Protein AF-A0A1H3JXQ3-F1 (afdb_monomer)

Structure (mmCIF, N/CA/C/O backbone):
data_AF-A0A1H3JXQ3-F1
#
_entry.id   AF-A0A1H3JXQ3-F1
#
loop_
_atom_site.group_PDB
_atom_site.id
_atom_site.type_symbol
_atom_site.label_atom_id
_atom_site.label_alt_id
_atom_site.label_comp_id
_atom_site.label_asym_id
_atom_site.label_entity_id
_atom_site.label_seq_id
_atom_site.pdbx_PDB_ins_code
_atom_site.Cartn_x
_atom_site.Cartn_y
_atom_site.Cartn_z
_atom_site.occupancy
_atom_site.B_iso_or_equiv
_atom_site.auth_seq_id
_atom_site.auth_comp_id
_atom_site.auth_asym_id
_atom_site.auth_atom_id
_atom_site.pdbx_PDB_model_num
ATOM 1 N N . MET A 1 1 ? 1.679 22.283 -20.770 1.00 41.34 1 MET A N 1
ATOM 2 C CA . MET A 1 1 ? 1.667 21.785 -19.380 1.00 41.34 1 MET A CA 1
ATOM 3 C C . MET A 1 1 ? 1.276 22.957 -18.492 1.00 41.34 1 MET A C 1
ATOM 5 O O . MET A 1 1 ? 2.094 23.840 -18.287 1.00 41.34 1 MET A O 1
ATOM 9 N N . GLY A 1 2 ? -0.009 23.072 -18.142 1.00 40.12 2 GLY A N 1
ATOM 10 C CA . GLY A 1 2 ? -0.504 24.192 -17.331 1.00 40.12 2 GLY A CA 1
ATOM 11 C C . GLY A 1 2 ? -0.027 24.085 -15.877 1.00 40.12 2 GLY A C 1
ATOM 12 O O . GLY A 1 2 ? 0.289 22.976 -15.438 1.00 40.12 2 GLY A O 1
ATOM 13 N N . PRO A 1 3 ? 0.053 25.200 -15.133 1.00 48.97 3 PRO A N 1
ATOM 14 C CA . PRO A 1 3 ? 0.462 25.175 -13.735 1.00 48.97 3 PRO A CA 1
ATOM 15 C C . PRO A 1 3 ? -0.529 24.330 -12.924 1.00 48.97 3 PRO A C 1
ATOM 17 O O . PRO A 1 3 ? -1.730 24.596 -12.910 1.00 48.97 3 PRO A O 1
ATOM 20 N N . ARG A 1 4 ? -0.023 23.275 -12.277 1.00 54.94 4 ARG A N 1
ATOM 21 C CA . ARG A 1 4 ? -0.802 22.419 -11.377 1.00 54.94 4 ARG A CA 1
ATOM 22 C C . ARG A 1 4 ? -1.120 23.256 -10.135 1.00 54.94 4 ARG A C 1
ATOM 24 O O . ARG A 1 4 ? -0.195 23.755 -9.498 1.00 54.94 4 ARG A O 1
ATOM 31 N N . ALA A 1 5 ? -2.404 23.461 -9.840 1.00 54.72 5 ALA A N 1
ATOM 32 C CA . ALA A 1 5 ? -2.836 24.205 -8.661 1.00 54.72 5 ALA A CA 1
ATOM 33 C C . ALA A 1 5 ? -2.149 23.635 -7.410 1.00 54.72 5 ALA A C 1
ATOM 35 O O . ALA A 1 5 ? -2.130 22.419 -7.211 1.00 54.72 5 ALA A O 1
ATOM 36 N N . THR A 1 6 ? -1.558 24.504 -6.592 1.00 50.34 6 THR A N 1
ATOM 37 C CA . THR A 1 6 ? -0.987 24.134 -5.298 1.00 50.34 6 THR A CA 1
ATOM 38 C C . THR A 1 6 ? -2.126 23.713 -4.376 1.00 50.34 6 THR A C 1
ATOM 40 O O . THR A 1 6 ? -2.782 24.542 -3.749 1.00 50.34 6 THR A O 1
ATOM 43 N N . ALA A 1 7 ? -2.403 22.410 -4.333 1.00 65.38 7 ALA A N 1
ATOM 44 C CA . ALA A 1 7 ? -3.331 21.847 -3.367 1.00 65.38 7 ALA A CA 1
ATOM 45 C C . ALA A 1 7 ? -2.789 22.137 -1.962 1.00 65.38 7 ALA A C 1
ATOM 47 O O . ALA A 1 7 ? -1.643 21.806 -1.649 1.00 65.38 7 ALA A O 1
ATOM 48 N N . ARG A 1 8 ? -3.594 22.802 -1.130 1.00 71.06 8 ARG A N 1
ATOM 49 C CA . ARG A 1 8 ? -3.290 22.934 0.295 1.00 71.06 8 ARG A CA 1
ATOM 50 C C . ARG A 1 8 ? -3.431 21.554 0.924 1.00 71.06 8 ARG A C 1
ATOM 52 O O . ARG A 1 8 ? -4.453 20.903 0.734 1.00 71.06 8 ARG A O 1
ATOM 59 N N . VAL A 1 9 ? -2.405 21.120 1.646 1.00 80.06 9 VAL A N 1
ATOM 60 C CA . VAL A 1 9 ? -2.492 19.928 2.490 1.00 80.06 9 VAL A CA 1
ATOM 61 C C . VAL A 1 9 ? -3.370 20.285 3.687 1.00 80.06 9 VAL A C 1
ATOM 63 O O . VAL A 1 9 ? -3.135 21.307 4.331 1.00 80.06 9 VAL A O 1
ATOM 66 N N . GLN A 1 10 ? -4.401 19.483 3.934 1.00 84.38 10 GLN A N 1
ATOM 67 C CA . GLN A 1 10 ? -5.268 19.580 5.103 1.00 84.38 10 GLN A CA 1
ATOM 68 C C . GLN A 1 10 ? -5.088 18.310 5.933 1.00 84.38 10 GLN A C 1
ATOM 70 O O . GLN A 1 10 ? -5.115 17.211 5.377 1.00 84.38 10 GLN A O 1
ATOM 75 N N . ASP A 1 11 ? -4.922 18.470 7.244 1.00 90.50 11 ASP A N 1
ATOM 76 C CA . ASP A 1 11 ? -4.849 17.346 8.175 1.00 90.50 11 ASP A CA 1
ATOM 77 C C . ASP A 1 11 ? -6.258 16.803 8.457 1.00 90.50 11 ASP A C 1
ATOM 79 O O . ASP A 1 11 ? -7.185 17.566 8.729 1.00 90.50 11 ASP A O 1
ATOM 83 N N . ILE A 1 12 ? -6.404 15.479 8.394 1.00 92.12 12 ILE A N 1
ATOM 84 C CA . ILE A 1 12 ? -7.605 14.736 8.796 1.00 92.12 12 ILE A CA 1
ATOM 85 C C . ILE A 1 12 ? -7.262 14.068 10.124 1.00 92.12 12 ILE A C 1
ATOM 87 O O . ILE A 1 12 ? -6.302 13.298 10.187 1.00 92.12 12 ILE A O 1
ATOM 91 N N . THR A 1 13 ? -8.000 14.379 11.189 1.00 94.56 13 THR A N 1
ATOM 92 C CA . THR A 1 13 ? -7.651 13.922 12.552 1.00 94.56 13 THR A CA 1
ATOM 93 C C . THR A 1 13 ? -8.689 12.990 13.156 1.00 94.56 13 THR A C 1
ATOM 95 O O . THR A 1 13 ? -8.441 12.382 14.198 1.00 94.56 13 THR A O 1
ATOM 98 N N . THR A 1 14 ? -9.834 12.844 12.494 1.00 94.38 14 THR A N 1
ATOM 99 C CA . THR A 1 14 ? -10.923 11.981 12.937 1.00 94.38 14 THR A CA 1
ATOM 100 C C . THR A 1 14 ? -11.387 11.047 11.825 1.00 94.38 14 THR A C 1
ATOM 102 O O . THR A 1 14 ? -11.256 11.333 10.636 1.00 94.38 14 THR A O 1
ATOM 105 N N . GLU A 1 15 ? -11.966 9.916 12.223 1.00 91.94 15 GLU A N 1
ATOM 106 C CA . GLU A 1 15 ? -12.589 8.965 11.300 1.00 91.94 15 GLU A CA 1
ATOM 107 C C . GLU A 1 15 ? -13.785 9.588 10.567 1.00 91.94 15 GLU A C 1
ATOM 109 O O . GLU A 1 15 ? -13.926 9.405 9.365 1.00 91.94 15 GLU A O 1
ATOM 114 N N . ALA A 1 16 ? -14.604 10.386 11.261 1.00 94.31 16 ALA A N 1
ATOM 115 C CA . ALA A 1 16 ? -15.782 11.021 10.671 1.00 94.31 16 ALA A CA 1
ATOM 116 C C . ALA A 1 16 ? -15.425 11.963 9.506 1.00 94.31 16 ALA A C 1
ATOM 118 O O . ALA A 1 16 ? -16.071 11.907 8.463 1.00 94.31 16 ALA A O 1
ATOM 119 N N . GLU A 1 17 ? -14.371 12.775 9.654 1.00 94.25 17 GLU A N 1
ATOM 120 C CA . GLU A 1 17 ? -13.850 13.628 8.573 1.00 94.25 17 GLU A CA 1
ATOM 121 C C . GLU A 1 17 ? -13.376 12.794 7.371 1.00 94.25 17 GLU A C 1
ATOM 123 O O . GLU A 1 17 ? -13.581 13.176 6.218 1.00 94.25 17 GLU A O 1
ATOM 128 N N . LEU A 1 18 ? -12.751 11.640 7.631 1.00 90.69 18 LEU A N 1
ATOM 129 C CA . LEU A 1 18 ? -12.281 10.739 6.582 1.00 90.69 18 LEU A CA 1
ATOM 130 C C . LEU A 1 18 ? -13.448 10.088 5.829 1.00 90.69 18 LEU A C 1
ATOM 132 O O . LEU A 1 18 ? -13.408 10.014 4.601 1.00 90.69 18 LEU A O 1
ATOM 136 N N . THR A 1 19 ? -14.485 9.654 6.547 1.00 92.56 19 THR A N 1
ATOM 137 C CA . THR A 1 19 ? -15.699 9.064 5.967 1.00 92.56 19 THR A CA 1
ATOM 138 C C . THR A 1 19 ? -16.498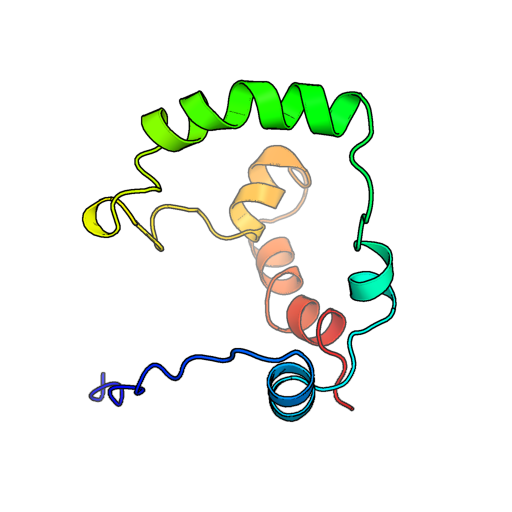 10.091 5.169 1.00 92.56 19 THR A C 1
ATOM 140 O O . THR A 1 19 ? -16.997 9.765 4.097 1.00 92.56 19 THR A O 1
ATOM 143 N N . GLU A 1 20 ? -16.583 11.347 5.618 1.00 93.31 20 GLU A N 1
ATOM 144 C CA . GLU A 1 20 ? -17.202 12.423 4.829 1.00 93.31 20 GLU A CA 1
ATOM 145 C C . GLU A 1 20 ? -16.454 12.653 3.505 1.00 93.31 20 GLU A C 1
ATOM 147 O O . GLU A 1 20 ? -17.077 12.846 2.461 1.00 93.31 20 GLU A O 1
ATOM 152 N N . LEU A 1 21 ? -15.118 12.587 3.532 1.00 91.19 21 LEU A N 1
ATOM 153 C CA . LEU A 1 21 ? -14.282 12.818 2.356 1.00 91.19 21 LEU A CA 1
ATOM 154 C C . LEU A 1 21 ? -14.275 11.641 1.366 1.00 91.19 21 LEU A C 1
ATOM 156 O O . LEU A 1 21 ? -14.290 11.860 0.154 1.00 91.19 21 LEU A O 1
ATOM 160 N N . LEU A 1 22 ? -14.171 10.407 1.865 1.00 86.94 22 LEU A N 1
ATOM 161 C CA . LEU A 1 22 ? -13.926 9.208 1.051 1.00 86.94 22 LEU A CA 1
ATOM 162 C C . LEU A 1 22 ? -15.143 8.281 0.922 1.00 86.94 22 LEU A C 1
ATOM 164 O O . LEU A 1 22 ? -15.132 7.394 0.067 1.00 86.94 22 LEU A O 1
ATOM 168 N N . GLY A 1 23 ? -16.180 8.485 1.734 1.00 90.69 23 GLY A N 1
ATOM 169 C CA 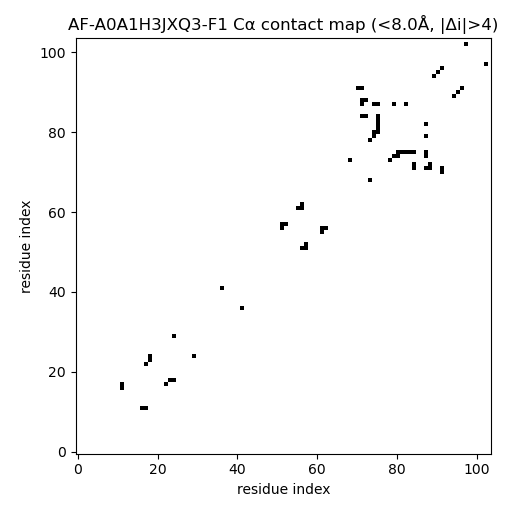. GLY A 1 23 ? -17.335 7.600 1.856 1.00 90.69 23 GLY A CA 1
ATOM 170 C C . GLY A 1 23 ? -17.105 6.415 2.797 1.00 90.69 23 GLY A C 1
ATOM 171 O O . GLY A 1 23 ? -16.045 6.254 3.402 1.00 90.69 23 GLY A O 1
ATOM 172 N N . GLU A 1 24 ? -18.128 5.564 2.906 1.00 91.88 24 GLU A N 1
ATOM 173 C CA . GLU A 1 24 ? -18.074 4.351 3.725 1.00 91.88 24 GLU A CA 1
ATOM 174 C C . GLU A 1 24 ? -17.055 3.341 3.168 1.00 91.88 24 GLU A C 1
ATOM 176 O O . GLU A 1 24 ? -17.051 3.059 1.960 1.00 91.88 24 GLU A O 1
ATOM 181 N N . PRO A 1 25 ? -16.201 2.743 4.019 1.00 88.00 25 PRO A N 1
ATOM 182 C CA . PRO A 1 25 ? -15.215 1.781 3.566 1.00 88.00 25 PRO A CA 1
ATOM 183 C C . PRO A 1 25 ? -15.893 0.534 2.995 1.00 88.00 25 PRO A C 1
ATOM 185 O O . PRO A 1 25 ? -16.750 -0.103 3.610 1.00 88.00 25 PRO A O 1
ATOM 188 N N . ILE A 1 26 ? -15.448 0.119 1.808 1.00 85.94 26 ILE A N 1
ATOM 189 C CA . ILE A 1 26 ? -15.925 -1.120 1.194 1.00 85.94 26 ILE A CA 1
ATOM 190 C C . ILE A 1 26 ? -15.571 -2.329 2.071 1.00 85.94 26 ILE A C 1
ATOM 192 O O . ILE A 1 26 ? -14.523 -2.369 2.718 1.00 85.94 26 ILE A O 1
ATOM 196 N N . ARG A 1 27 ? -16.390 -3.386 2.015 1.00 83.62 27 ARG A N 1
ATOM 197 C CA . ARG A 1 27 ? -16.193 -4.618 2.807 1.00 83.62 27 ARG A CA 1
ATOM 198 C C . ARG A 1 27 ? -14.769 -5.177 2.727 1.00 83.62 27 ARG A C 1
ATOM 200 O O . ARG A 1 27 ? -14.240 -5.664 3.719 1.00 83.62 27 ARG A O 1
ATOM 207 N N . GLY A 1 28 ? -14.150 -5.125 1.547 1.00 84.19 28 GLY A N 1
ATOM 208 C CA . GLY A 1 28 ? -12.784 -5.613 1.346 1.00 84.19 28 GLY A CA 1
ATOM 209 C C . GLY A 1 28 ? -11.709 -4.771 2.040 1.00 84.19 28 GLY A C 1
ATOM 210 O O . GLY A 1 28 ? -10.637 -5.297 2.320 1.00 84.19 28 GLY A O 1
ATOM 211 N N . ALA A 1 29 ? -11.974 -3.491 2.310 1.00 83.75 29 ALA A N 1
ATOM 212 C CA . ALA A 1 29 ? -11.102 -2.635 3.108 1.00 83.75 29 ALA A CA 1
ATOM 213 C C . ALA A 1 29 ? -11.261 -2.960 4.598 1.00 83.75 29 ALA A C 1
ATOM 215 O O . ALA A 1 29 ? -10.267 -3.255 5.251 1.00 83.75 29 ALA A O 1
ATOM 216 N N . VAL A 1 30 ? -12.505 -3.040 5.085 1.00 87.38 30 VAL A N 1
ATOM 217 C CA . VAL A 1 30 ? -12.812 -3.423 6.477 1.00 87.38 30 VAL A CA 1
ATOM 218 C C . VAL A 1 30 ? -12.230 -4.798 6.816 1.00 87.38 30 VAL A C 1
ATOM 220 O O . VAL A 1 30 ? -11.612 -4.988 7.853 1.00 87.38 30 VAL A O 1
ATOM 223 N N . ALA A 1 31 ? -12.328 -5.764 5.901 1.00 86.38 31 ALA A N 1
ATOM 224 C CA . ALA A 1 31 ? -11.792 -7.110 6.111 1.00 86.38 31 ALA A CA 1
ATOM 225 C C . ALA A 1 31 ? -10.253 -7.181 6.202 1.00 86.38 31 ALA A C 1
ATOM 227 O O . ALA A 1 31 ? -9.720 -8.232 6.558 1.00 86.38 31 ALA A O 1
ATOM 228 N N . LYS A 1 32 ? -9.532 -6.108 5.847 1.00 84.25 32 LYS A N 1
ATOM 229 C CA . LYS A 1 32 ? -8.071 -6.014 6.008 1.00 84.25 32 LYS A CA 1
ATOM 230 C C . LYS A 1 32 ? -7.670 -5.418 7.356 1.00 84.25 32 LYS A C 1
ATOM 232 O O . LYS A 1 32 ? -6.485 -5.450 7.680 1.00 84.25 32 LYS A O 1
ATOM 237 N N . GLU A 1 33 ? -8.617 -4.876 8.117 1.00 86.25 33 GLU A N 1
ATOM 238 C CA . GLU A 1 33 ? -8.353 -4.360 9.451 1.00 86.25 33 GLU A CA 1
ATOM 239 C C . GLU A 1 33 ? -7.931 -5.503 10.381 1.00 86.25 33 GLU A C 1
ATOM 241 O O . GLU A 1 33 ? -8.580 -6.549 10.465 1.00 86.25 33 GLU A O 1
ATOM 246 N N . ARG A 1 34 ? -6.807 -5.309 11.073 1.00 82.81 34 ARG A N 1
ATOM 247 C CA . ARG A 1 34 ? -6.286 -6.240 12.073 1.00 82.81 34 ARG A CA 1
ATOM 248 C C . ARG A 1 34 ? -6.054 -5.475 13.366 1.00 82.81 34 ARG A C 1
ATOM 250 O O . ARG A 1 34 ? -5.159 -4.642 13.443 1.00 82.81 34 ARG A O 1
ATOM 257 N N . THR A 1 35 ? -6.837 -5.789 14.392 1.00 88.00 35 THR A N 1
ATOM 258 C CA . THR A 1 35 ? -6.703 -5.190 15.732 1.00 88.00 35 THR A CA 1
ATOM 259 C C . THR A 1 35 ? -5.656 -5.898 16.598 1.00 88.00 35 THR A C 1
ATOM 261 O O . THR A 1 35 ? -5.305 -5.421 17.675 1.00 88.00 35 THR A O 1
ATOM 264 N N . THR A 1 36 ? -5.121 -7.028 16.125 1.00 88.75 36 THR A N 1
ATOM 265 C CA . THR A 1 36 ? -4.061 -7.802 16.782 1.00 88.75 36 THR A CA 1
ATOM 266 C C . THR A 1 36 ? -3.054 -8.307 15.755 1.00 88.75 36 THR A C 1
ATOM 268 O O . THR A 1 36 ? -3.455 -8.746 14.679 1.00 88.75 36 THR A O 1
ATOM 271 N N . LEU A 1 37 ? -1.767 -8.308 16.113 1.00 84.94 37 LEU A N 1
ATOM 272 C CA . LEU A 1 37 ? -0.694 -8.873 15.290 1.00 84.94 37 LEU A CA 1
ATOM 273 C C . LEU A 1 37 ? -0.495 -10.356 15.609 1.00 84.94 37 LEU A C 1
ATOM 275 O O . LEU A 1 37 ? -0.233 -10.703 16.772 1.00 84.94 37 LEU A O 1
ATOM 279 N N . ASP A 1 38 ? -0.586 -11.197 14.579 1.00 88.44 38 ASP A N 1
ATOM 280 C CA . ASP A 1 38 ? -0.228 -12.609 14.672 1.00 88.44 38 ASP A CA 1
ATOM 281 C C . ASP A 1 38 ? 1.303 -12.804 14.738 1.00 88.44 38 ASP A C 1
ATOM 283 O O . ASP A 1 38 ? 2.085 -11.851 14.732 1.00 88.44 38 ASP A O 1
ATOM 287 N N . GLU A 1 39 ? 1.750 -14.047 14.895 1.00 87.25 39 GLU A N 1
ATOM 288 C CA . G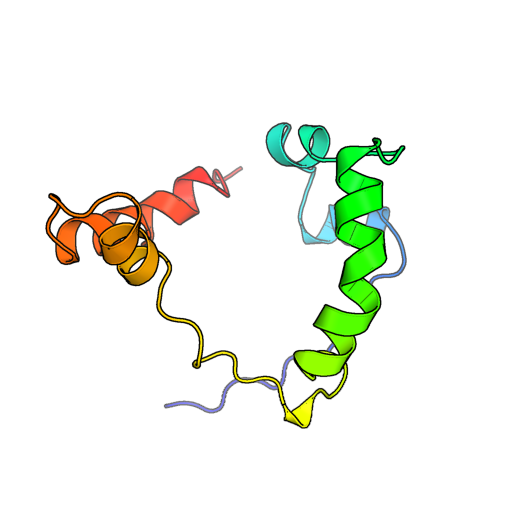LU A 1 39 ? 3.177 -14.354 15.034 1.00 87.25 39 GLU A CA 1
ATOM 289 C C . GLU A 1 39 ? 3.987 -14.011 13.768 1.00 87.25 39 GLU A C 1
ATOM 291 O O . GLU A 1 39 ? 5.110 -13.516 13.870 1.00 87.25 39 GLU A O 1
ATOM 296 N N . LEU A 1 40 ? 3.414 -14.199 12.574 1.00 81.50 40 LEU A N 1
ATOM 297 C CA . LEU A 1 40 ? 4.073 -13.848 11.316 1.00 81.50 40 LEU A CA 1
ATOM 298 C C . LEU A 1 40 ? 4.161 -12.325 11.158 1.00 81.50 40 LEU A C 1
ATOM 300 O O . LEU A 1 40 ? 5.221 -11.814 10.795 1.00 81.50 40 LEU A O 1
ATOM 304 N N . ASP A 1 41 ? 3.092 -11.600 11.495 1.00 80.94 41 ASP A N 1
ATOM 305 C CA . ASP A 1 41 ? 3.069 -10.136 11.511 1.00 80.94 41 ASP A CA 1
ATOM 306 C C . ASP A 1 41 ? 4.185 -9.585 12.412 1.00 80.94 41 ASP A C 1
ATOM 308 O O . ASP A 1 41 ? 4.905 -8.660 12.033 1.00 80.94 41 ASP A O 1
ATOM 312 N N . ARG A 1 42 ? 4.381 -10.180 13.595 1.00 80.44 42 ARG A N 1
ATOM 313 C CA . ARG A 1 42 ? 5.436 -9.779 14.540 1.00 80.44 42 ARG A CA 1
ATOM 314 C C . ARG A 1 42 ? 6.834 -10.047 14.003 1.00 80.44 42 ARG A C 1
ATOM 316 O O . ARG A 1 42 ? 7.674 -9.161 14.109 1.00 80.44 42 ARG A O 1
ATOM 323 N N . GLN A 1 43 ? 7.082 -11.216 13.413 1.00 76.00 43 GLN A N 1
ATOM 324 C CA . GLN A 1 43 ? 8.376 -11.541 12.797 1.00 76.00 43 GLN A CA 1
ATOM 325 C C . GLN A 1 43 ? 8.698 -10.618 11.619 1.00 76.00 43 GLN A C 1
ATOM 327 O O . GLN A 1 43 ? 9.855 -10.230 11.411 1.00 76.00 43 GLN A O 1
ATOM 332 N N . VAL A 1 44 ? 7.673 -10.232 10.853 1.00 69.25 44 VAL A N 1
ATOM 333 C CA . VAL A 1 44 ? 7.833 -9.265 9.773 1.00 69.25 44 VAL A CA 1
ATOM 334 C C . VAL A 1 44 ? 8.151 -7.880 10.341 1.00 69.25 44 VAL A C 1
ATOM 336 O O . VAL A 1 44 ? 9.176 -7.286 10.024 1.00 69.25 44 VAL A O 1
ATOM 339 N N . LEU A 1 45 ? 7.342 -7.384 11.272 1.00 67.50 45 LEU A N 1
ATOM 340 C CA . LEU A 1 45 ? 7.525 -6.043 11.823 1.00 67.50 45 LEU A CA 1
ATOM 341 C C . LEU A 1 45 ? 8.786 -5.908 12.690 1.00 67.50 45 LEU A C 1
ATOM 343 O O . LEU A 1 45 ? 9.374 -4.827 12.734 1.00 67.50 45 LEU A O 1
ATOM 347 N N . SER A 1 46 ? 9.267 -6.988 13.315 1.00 66.75 46 SER A N 1
ATOM 348 C CA . SER A 1 46 ? 10.495 -6.964 14.119 1.00 66.75 46 SER A CA 1
ATOM 349 C C . SER A 1 46 ? 11.757 -6.708 13.294 1.00 66.75 46 SER A C 1
ATOM 351 O O . SER A 1 46 ? 12.724 -6.175 13.829 1.00 66.75 46 SER A O 1
ATOM 353 N N . HIS A 1 47 ? 11.760 -7.039 11.997 1.00 63.44 47 HIS A N 1
ATOM 354 C CA . HIS A 1 47 ? 12.878 -6.724 11.097 1.00 63.44 47 HIS A CA 1
ATOM 355 C C . HIS A 1 47 ? 12.655 -5.426 10.299 1.00 63.44 47 HIS A C 1
ATOM 357 O O . HIS A 1 47 ? 13.574 -4.918 9.650 1.00 63.44 47 HIS A O 1
ATOM 363 N N . CYS A 1 48 ? 11.441 -4.866 10.346 1.00 68.38 48 CYS A N 1
ATOM 364 C CA . CYS A 1 48 ? 11.070 -3.705 9.546 1.00 68.38 48 CYS A CA 1
ATOM 365 C C . CYS A 1 48 ? 11.706 -2.396 10.016 1.00 68.38 48 CYS A C 1
ATOM 367 O O . CYS A 1 48 ? 11.874 -1.515 9.183 1.00 68.38 48 CYS A O 1
ATOM 369 N N . ALA A 1 49 ? 12.103 -2.244 11.285 1.00 72.25 49 ALA A N 1
ATOM 370 C CA . ALA A 1 49 ? 12.770 -1.012 11.728 1.00 72.25 49 ALA A CA 1
ATOM 371 C C . ALA A 1 49 ? 14.102 -0.799 10.989 1.00 72.25 49 ALA A C 1
ATOM 373 O O . ALA A 1 49 ? 14.406 0.301 10.532 1.00 72.25 49 ALA A O 1
ATOM 374 N N . GLU A 1 50 ? 14.866 -1.874 10.793 1.00 69.06 50 GLU A N 1
ATOM 375 C CA . GLU A 1 50 ? 16.127 -1.812 10.062 1.00 69.06 50 GLU A CA 1
ATOM 376 C C . GLU A 1 50 ? 15.903 -1.672 8.551 1.00 69.06 50 GLU A C 1
ATOM 378 O O . GLU A 1 50 ? 16.590 -0.885 7.902 1.00 69.06 50 GLU A O 1
ATOM 383 N N . ALA A 1 51 ? 14.909 -2.364 7.985 1.00 73.75 51 ALA A N 1
ATOM 384 C CA . ALA A 1 51 ? 14.531 -2.184 6.583 1.00 73.75 51 ALA A CA 1
ATOM 385 C C . ALA A 1 51 ? 14.043 -0.752 6.295 1.00 73.75 51 ALA A C 1
ATOM 387 O O . ALA A 1 51 ? 14.424 -0.177 5.280 1.00 73.75 51 ALA A O 1
ATOM 388 N N . PHE A 1 52 ? 13.270 -0.151 7.203 1.00 75.56 52 PHE A N 1
ATOM 389 C CA . PHE A 1 52 ? 12.788 1.226 7.104 1.00 75.56 52 PHE A CA 1
ATOM 390 C C . PHE A 1 52 ? 13.953 2.220 7.104 1.00 75.56 52 PHE A C 1
ATOM 392 O O . PHE A 1 52 ? 14.033 3.066 6.213 1.00 75.56 52 PHE A O 1
ATOM 399 N N . LEU A 1 53 ? 14.914 2.053 8.021 1.00 80.38 53 LEU A N 1
ATOM 400 C CA . LEU A 1 53 ? 16.127 2.873 8.057 1.00 80.38 53 LEU A CA 1
ATOM 401 C C . LEU A 1 53 ? 17.002 2.684 6.805 1.00 80.38 53 LEU A C 1
ATOM 403 O O . LEU A 1 53 ? 17.419 3.675 6.215 1.00 80.38 53 LEU A O 1
ATOM 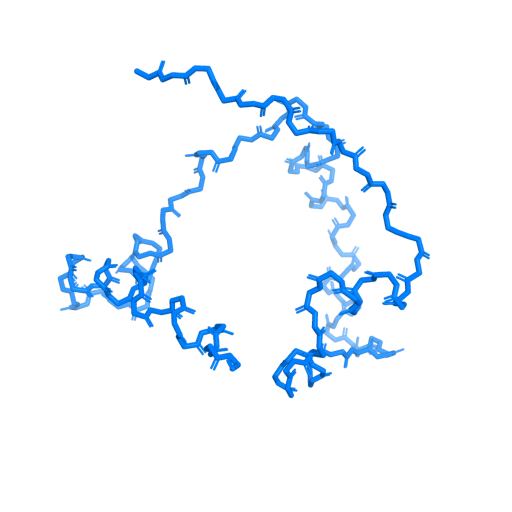407 N N . ARG A 1 54 ? 17.233 1.439 6.359 1.00 79.56 54 ARG A N 1
ATOM 408 C CA . ARG A 1 54 ? 18.040 1.115 5.161 1.00 79.56 54 ARG A CA 1
ATOM 409 C C . ARG A 1 54 ? 17.393 1.545 3.847 1.00 79.56 54 ARG A C 1
ATOM 411 O O . ARG A 1 54 ? 18.097 1.782 2.876 1.00 79.56 54 ARG A O 1
ATOM 418 N N . SER A 1 55 ? 16.066 1.594 3.804 1.00 78.31 55 SER A N 1
ATOM 419 C CA . SER A 1 55 ? 15.317 2.075 2.640 1.00 78.31 55 SER A CA 1
ATOM 420 C C . SER A 1 55 ? 15.296 3.597 2.525 1.00 78.31 55 SER A C 1
ATOM 422 O O . SER A 1 55 ? 14.769 4.106 1.543 1.00 78.31 55 SER A O 1
ATOM 424 N N . GLU A 1 56 ? 15.795 4.305 3.546 1.00 84.06 56 GLU A N 1
ATOM 425 C CA . GLU A 1 56 ? 15.763 5.767 3.655 1.00 84.06 56 GLU A CA 1
ATOM 426 C C . GLU A 1 56 ? 14.350 6.369 3.567 1.00 84.06 56 GLU A C 1
ATOM 428 O O . GLU A 1 56 ? 14.209 7.582 3.462 1.00 84.06 56 GLU A O 1
ATOM 433 N N . LEU A 1 57 ? 13.286 5.560 3.686 1.00 80.12 57 LEU A N 1
ATOM 434 C CA . LEU A 1 57 ? 11.889 6.006 3.571 1.00 80.12 57 LEU A CA 1
ATOM 435 C C . LEU A 1 57 ? 11.469 7.027 4.643 1.00 80.12 57 LEU A C 1
ATOM 437 O O . LEU A 1 57 ? 10.415 7.647 4.513 1.00 80.12 57 LEU A O 1
ATOM 441 N N . TRP A 1 58 ? 12.268 7.192 5.699 1.00 81.44 58 TRP A N 1
ATOM 442 C CA . TRP A 1 58 ? 12.092 8.225 6.720 1.00 81.44 58 TRP A CA 1
ATOM 443 C C . TRP A 1 58 ? 12.508 9.623 6.241 1.00 81.44 58 TRP A C 1
ATOM 445 O O . TRP A 1 58 ? 12.045 10.607 6.815 1.00 81.44 58 TRP A O 1
ATOM 455 N N . ASP A 1 59 ? 13.363 9.719 5.218 1.00 83.50 59 ASP A N 1
ATOM 456 C CA . ASP A 1 59 ? 13.809 10.976 4.625 1.00 83.50 59 ASP A CA 1
ATOM 457 C C . ASP A 1 59 ? 12.904 11.344 3.436 1.00 83.50 59 ASP A C 1
ATOM 459 O O . ASP A 1 59 ? 12.926 10.672 2.404 1.00 83.50 59 ASP A O 1
ATOM 463 N N . PRO A 1 60 ? 12.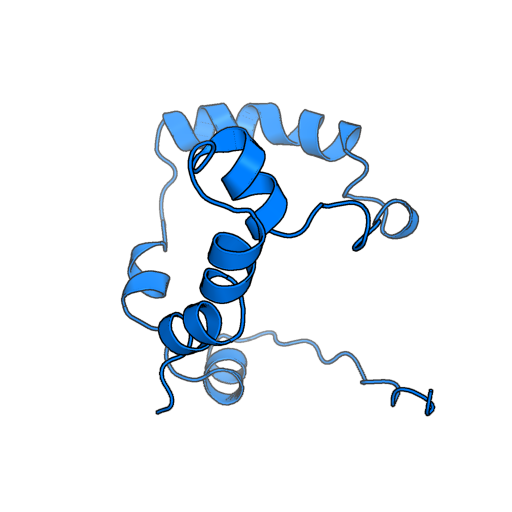116 12.430 3.512 1.00 82.25 60 PRO A N 1
ATOM 464 C CA . PRO A 1 60 ? 11.296 12.873 2.390 1.00 82.25 60 PRO A CA 1
ATOM 465 C C . PRO A 1 60 ? 12.096 13.157 1.110 1.00 82.25 60 PRO A C 1
ATOM 467 O O . PRO A 1 60 ? 11.531 13.043 0.020 1.00 82.25 60 PRO A O 1
ATOM 470 N N . ALA A 1 61 ? 13.381 13.521 1.219 1.00 86.75 61 ALA A N 1
ATOM 471 C CA . ALA A 1 61 ? 14.240 13.805 0.072 1.00 86.75 61 ALA A CA 1
ATOM 472 C C . ALA A 1 61 ? 14.656 12.539 -0.700 1.00 86.75 61 ALA A C 1
ATOM 474 O O . ALA A 1 61 ? 14.929 12.629 -1.897 1.00 86.75 61 ALA A O 1
ATOM 475 N N . SER A 1 62 ? 14.656 11.365 -0.057 1.00 83.56 62 SER A N 1
ATOM 476 C CA . SER A 1 62 ? 14.960 10.075 -0.699 1.00 83.56 62 SER A CA 1
ATOM 477 C C . SER A 1 62 ? 13.778 9.531 -1.520 1.00 83.56 62 SER A C 1
ATOM 479 O O . SER A 1 62 ? 13.926 8.606 -2.326 1.00 83.56 62 SER A O 1
ATOM 481 N N . ARG A 1 63 ? 12.576 10.100 -1.342 1.00 78.12 63 ARG A N 1
ATOM 482 C CA . ARG A 1 63 ? 11.352 9.612 -1.977 1.00 78.12 63 ARG A CA 1
ATOM 483 C C . ARG A 1 63 ? 11.407 9.836 -3.488 1.00 78.12 63 ARG A C 1
ATOM 485 O O . ARG A 1 63 ? 11.315 10.964 -3.962 1.00 78.12 63 ARG A O 1
ATOM 492 N N . ALA A 1 64 ? 11.451 8.741 -4.245 1.00 79.62 64 ALA A N 1
ATOM 493 C CA . ALA A 1 64 ? 11.409 8.741 -5.706 1.00 79.62 64 ALA A CA 1
ATOM 494 C C . ALA A 1 64 ? 10.117 8.066 -6.215 1.00 79.62 64 ALA A C 1
ATOM 496 O O . ALA A 1 64 ? 10.109 6.858 -6.460 1.00 79.62 64 ALA A O 1
ATOM 497 N N . PRO A 1 65 ? 9.005 8.814 -6.376 1.00 71.56 65 PRO A N 1
ATOM 498 C CA . PRO A 1 65 ? 7.714 8.248 -6.782 1.00 71.56 65 PRO A CA 1
ATOM 499 C C . PRO A 1 65 ? 7.774 7.519 -8.127 1.00 71.56 65 PRO A C 1
ATOM 501 O O . PRO A 1 65 ? 7.101 6.510 -8.312 1.00 71.56 65 PRO A O 1
ATOM 504 N N . ASP A 1 66 ? 8.628 8.001 -9.028 1.00 80.88 66 ASP A N 1
ATOM 505 C CA . ASP A 1 66 ? 8.771 7.470 -10.383 1.00 80.88 66 ASP A CA 1
ATOM 506 C C . ASP A 1 66 ? 9.801 6.326 -10.477 1.00 80.88 66 ASP A C 1
ATOM 508 O O . ASP A 1 66 ? 10.001 5.758 -11.549 1.00 80.88 66 ASP A O 1
ATOM 512 N N . ALA A 1 67 ? 10.466 5.964 -9.369 1.00 82.38 67 ALA A N 1
ATOM 513 C CA . ALA A 1 67 ? 11.448 4.875 -9.352 1.00 82.38 67 ALA A CA 1
ATOM 514 C C . ALA A 1 67 ? 10.800 3.482 -9.383 1.00 82.38 67 ALA A C 1
ATOM 516 O O . ALA A 1 67 ? 11.445 2.507 -9.775 1.00 82.38 67 ALA A O 1
ATOM 517 N N . VAL A 1 68 ? 9.534 3.370 -8.968 1.00 82.56 68 VAL A N 1
ATOM 518 C CA . VAL A 1 68 ? 8.811 2.096 -8.966 1.00 82.56 68 VAL A CA 1
ATOM 519 C C . VAL A 1 68 ? 8.170 1.879 -10.341 1.00 82.56 68 VAL A C 1
ATOM 521 O O . VAL A 1 68 ? 7.379 2.713 -10.781 1.00 82.56 68 VAL A O 1
ATOM 524 N N . PRO A 1 69 ? 8.458 0.760 -11.033 1.00 86.38 69 PRO A N 1
ATOM 525 C CA . PRO A 1 69 ? 7.795 0.444 -12.291 1.00 86.38 69 PRO A CA 1
ATOM 526 C C . PRO A 1 69 ? 6.278 0.330 -12.117 1.00 86.38 69 PRO A C 1
ATOM 528 O O . PRO A 1 69 ? 5.789 -0.085 -11.066 1.00 86.38 69 PRO A O 1
ATOM 531 N N . LEU A 1 70 ? 5.530 0.602 -13.187 1.00 88.31 70 LEU A N 1
ATOM 532 C CA . LEU A 1 70 ? 4.080 0.403 -13.202 1.00 88.31 70 LEU A CA 1
ATOM 533 C C . LEU A 1 70 ? 3.710 -1.019 -12.751 1.00 88.31 70 LEU A C 1
ATOM 535 O O . LEU A 1 70 ? 4.390 -1.993 -13.093 1.00 88.31 70 LEU A O 1
ATOM 539 N N . ARG A 1 71 ? 2.578 -1.160 -12.047 1.00 91.31 71 ARG A N 1
ATOM 540 C CA . ARG A 1 71 ? 2.074 -2.464 -11.573 1.00 91.31 71 ARG A CA 1
ATOM 541 C C . ARG A 1 71 ? 2.002 -3.506 -12.691 1.00 91.31 71 ARG A C 1
ATOM 543 O O . ARG A 1 71 ? 2.268 -4.680 -12.431 1.00 91.31 71 ARG A O 1
ATOM 550 N N . ALA A 1 72 ? 1.692 -3.078 -13.915 1.00 93.38 72 ALA A N 1
ATOM 551 C CA . ALA A 1 72 ? 1.668 -3.930 -15.098 1.00 93.38 72 ALA A CA 1
ATOM 552 C C . ALA A 1 72 ? 3.046 -4.514 -15.448 1.00 93.38 72 ALA A C 1
ATOM 554 O O . ALA A 1 72 ? 3.157 -5.714 -15.690 1.00 93.38 72 ALA A O 1
ATOM 555 N N . VAL A 1 73 ? 4.108 -3.706 -15.376 1.00 93.56 73 VAL A N 1
ATOM 556 C CA . VAL A 1 73 ? 5.495 -4.144 -15.607 1.00 93.56 73 VAL A CA 1
ATOM 557 C C . VAL A 1 73 ? 5.926 -5.156 -14.545 1.00 93.56 73 VAL A C 1
ATOM 559 O O . VAL A 1 73 ? 6.544 -6.171 -14.867 1.00 93.56 73 VAL A O 1
ATOM 562 N N . ILE A 1 74 ? 5.565 -4.916 -13.282 1.00 93.88 74 ILE A N 1
ATOM 563 C CA . ILE A 1 74 ? 5.846 -5.848 -12.181 1.00 93.88 74 ILE A CA 1
ATOM 564 C C . ILE A 1 74 ? 5.092 -7.168 -12.392 1.00 93.88 74 ILE A C 1
ATOM 566 O O . ILE A 1 74 ? 5.703 -8.235 -12.322 1.00 93.88 74 ILE A O 1
ATOM 570 N N . ALA A 1 75 ? 3.793 -7.109 -12.721 1.00 94.38 75 ALA A N 1
ATOM 571 C CA . ALA A 1 75 ? 2.985 -8.301 -12.990 1.00 94.38 75 ALA A CA 1
ATOM 572 C C . ALA A 1 75 ? 3.577 -9.109 -14.140 1.00 94.38 75 ALA A C 1
ATOM 574 O O . ALA A 1 75 ? 3.754 -10.313 -14.004 1.00 94.38 75 ALA A O 1
ATOM 575 N N . HIS A 1 76 ? 3.915 -8.448 -15.247 1.00 96.44 76 HIS A N 1
ATOM 576 C CA . HIS A 1 76 ? 4.483 -9.101 -16.417 1.00 96.44 76 HIS A CA 1
ATOM 577 C C . HIS A 1 76 ? 5.788 -9.831 -16.079 1.00 96.44 76 HIS A C 1
ATOM 579 O O . HIS A 1 76 ? 5.985 -10.966 -16.491 1.00 96.44 76 HIS A O 1
ATOM 585 N N . ARG A 1 77 ? 6.659 -9.235 -15.256 1.00 95.38 77 ARG A N 1
ATOM 586 C CA . ARG A 1 77 ? 7.930 -9.866 -14.866 1.00 95.38 77 ARG A CA 1
ATOM 587 C C . ARG A 1 77 ? 7.771 -11.021 -13.880 1.00 95.38 77 ARG A C 1
ATOM 589 O O . ARG A 1 77 ? 8.553 -11.967 -13.941 1.00 95.38 77 ARG A O 1
ATOM 596 N N . LEU A 1 78 ? 6.824 -10.938 -12.946 1.00 95.19 78 LEU A N 1
ATOM 597 C CA . LEU A 1 78 ? 6.765 -11.856 -11.803 1.00 95.19 78 LEU A CA 1
ATOM 598 C C . LEU A 1 78 ? 5.631 -12.881 -11.892 1.00 95.19 78 LEU A C 1
ATOM 600 O O . LEU A 1 78 ? 5.880 -14.055 -11.632 1.00 95.19 78 LEU A O 1
ATOM 604 N N . GLU A 1 79 ? 4.432 -12.457 -12.292 1.00 95.12 79 GLU A N 1
ATOM 605 C CA . GLU A 1 79 ? 3.168 -13.197 -12.122 1.00 95.12 79 GLU A CA 1
ATOM 606 C C . GLU A 1 79 ? 2.530 -13.634 -13.454 1.00 95.12 79 GLU A C 1
ATOM 608 O O . GLU A 1 79 ? 1.938 -14.704 -13.542 1.00 95.12 79 GLU A O 1
ATOM 613 N N . ARG A 1 80 ? 2.621 -12.795 -14.493 1.00 94.56 80 ARG A N 1
ATOM 614 C CA . ARG A 1 80 ? 1.905 -12.906 -15.778 1.00 94.56 80 ARG A CA 1
ATOM 615 C C . ARG A 1 80 ? 2.880 -12.892 -16.959 1.00 94.56 80 ARG A C 1
ATOM 617 O O . ARG A 1 80 ? 2.703 -12.144 -17.918 1.00 94.56 80 ARG A O 1
ATOM 624 N N . ARG A 1 81 ? 3.930 -13.709 -16.859 1.00 93.88 81 ARG A N 1
ATOM 625 C CA . ARG A 1 81 ? 5.062 -13.737 -17.806 1.00 93.88 81 ARG A CA 1
ATOM 626 C C . ARG A 1 81 ? 4.655 -14.103 -19.232 1.00 93.88 81 ARG A C 1
ATOM 628 O O . ARG A 1 81 ? 5.225 -13.569 -20.175 1.00 93.88 81 ARG A O 1
ATOM 635 N N . ASP A 1 82 ? 3.637 -14.947 -19.373 1.00 96.31 82 ASP A N 1
ATOM 636 C CA . ASP A 1 82 ? 3.169 -15.448 -20.672 1.00 96.31 82 ASP A CA 1
ATOM 637 C C . ASP A 1 82 ? 2.178 -14.505 -21.380 1.00 96.31 82 ASP A C 1
ATOM 639 O O . ASP A 1 82 ? 1.784 -14.750 -22.518 1.00 96.31 82 ASP A O 1
ATOM 643 N N . GLN A 1 83 ? 1.749 -13.425 -20.719 1.00 95.88 83 GLN A N 1
ATOM 644 C CA . GLN A 1 83 ? 0.839 -12.435 -21.298 1.00 95.88 83 GLN A CA 1
ATOM 645 C C . GLN A 1 83 ? 1.624 -11.261 -21.883 1.00 95.88 83 GLN A C 1
ATOM 647 O O . GLN A 1 83 ? 2.6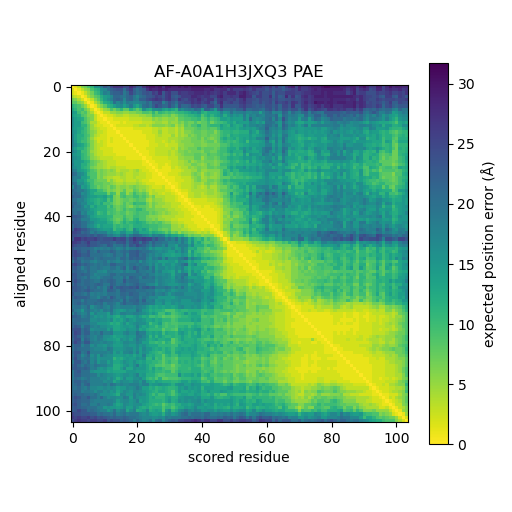55 -10.858 -21.348 1.00 95.88 83 GLN A O 1
ATOM 652 N N . ARG A 1 84 ? 1.108 -10.665 -22.961 1.00 96.62 84 ARG A N 1
ATOM 653 C CA . ARG A 1 84 ? 1.655 -9.433 -23.542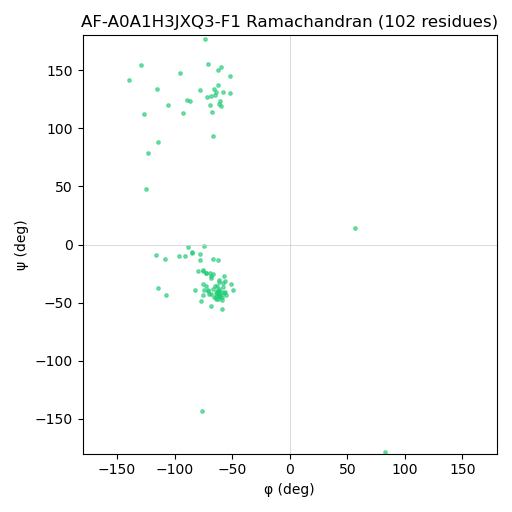 1.00 96.62 84 ARG A CA 1
ATOM 654 C C . ARG A 1 84 ? 1.559 -8.295 -22.525 1.00 96.62 84 ARG A C 1
ATOM 656 O O . ARG A 1 84 ? 0.521 -8.125 -21.888 1.00 96.62 84 ARG A O 1
ATOM 663 N N . LEU A 1 85 ? 2.614 -7.486 -22.412 1.00 94.88 85 LEU A N 1
ATOM 664 C CA . LEU A 1 85 ? 2.632 -6.347 -21.488 1.00 94.88 85 LEU A CA 1
ATOM 665 C C . LEU A 1 85 ? 1.456 -5.388 -21.739 1.00 94.88 85 LEU A C 1
ATOM 667 O O . LEU A 1 85 ? 0.802 -4.981 -20.788 1.00 94.88 85 LEU A O 1
ATOM 671 N N . GLU A 1 86 ? 1.134 -5.120 -23.004 1.00 94.75 86 GLU A N 1
ATOM 672 C CA . GLU A 1 86 ? 0.040 -4.228 -23.421 1.00 94.75 86 GLU A CA 1
ATOM 673 C C . GLU A 1 86 ? -1.329 -4.672 -22.870 1.00 94.75 86 GLU A C 1
ATOM 675 O O . GLU A 1 86 ? -2.161 -3.850 -22.482 1.00 94.75 86 GLU A O 1
ATOM 680 N N . ASP A 1 87 ? -1.574 -5.983 -22.795 1.00 94.19 87 ASP A N 1
ATOM 681 C CA . ASP A 1 87 ? -2.831 -6.525 -22.270 1.00 94.19 87 ASP A CA 1
ATOM 682 C C . ASP A 1 87 ? -2.896 -6.419 -20.742 1.00 94.19 87 ASP A C 1
ATOM 684 O O . ASP A 1 87 ? -3.953 -6.148 -20.168 1.00 94.19 87 ASP A O 1
ATOM 688 N N . ILE A 1 88 ? -1.749 -6.555 -20.075 1.00 94.88 88 ILE A N 1
ATOM 689 C CA . ILE A 1 88 ? -1.622 -6.358 -18.630 1.00 94.88 88 ILE A CA 1
ATOM 690 C C . ILE A 1 88 ? -1.766 -4.868 -18.270 1.00 94.88 88 ILE A C 1
ATOM 692 O O . ILE A 1 88 ? -2.409 -4.543 -17.271 1.00 94.88 88 ILE A O 1
ATOM 696 N N . GLU A 1 89 ? -1.199 -3.960 -19.067 1.00 94.06 89 GLU A N 1
ATOM 697 C CA . GLU A 1 89 ? -1.355 -2.507 -18.912 1.00 94.06 89 GLU A CA 1
ATOM 698 C C . GLU A 1 89 ? -2.814 -2.088 -19.057 1.00 94.06 89 GLU A C 1
ATOM 700 O O . GLU A 1 89 ? -3.320 -1.338 -18.225 1.00 94.06 89 GLU A O 1
ATOM 705 N N . ARG A 1 90 ? -3.518 -2.638 -20.053 1.00 91.25 90 ARG A N 1
ATOM 706 C CA . ARG A 1 90 ? -4.956 -2.415 -20.234 1.00 91.25 90 ARG A CA 1
ATOM 707 C C . ARG A 1 90 ? -5.759 -2.868 -19.019 1.00 91.25 90 ARG A C 1
ATOM 709 O O . ARG A 1 90 ? -6.624 -2.124 -18.563 1.00 91.25 90 ARG A O 1
ATOM 716 N N . TYR A 1 91 ? -5.445 -4.051 -18.485 1.00 89.75 91 TYR A N 1
ATOM 717 C CA . TYR A 1 91 ? -6.080 -4.566 -17.274 1.00 89.75 91 TYR A CA 1
ATOM 718 C C . TYR A 1 91 ? -5.858 -3.614 -16.096 1.00 89.75 91 TYR A C 1
ATOM 720 O O . TYR A 1 91 ? -6.836 -3.147 -15.530 1.00 89.75 91 TYR A O 1
ATOM 728 N N . TYR A 1 92 ? -4.605 -3.275 -15.762 1.00 89.69 92 TYR A N 1
ATOM 729 C CA . TYR A 1 92 ? -4.269 -2.392 -14.629 1.00 89.69 92 TYR A CA 1
ATOM 730 C C . TYR A 1 92 ? -4.560 -0.898 -14.861 1.00 89.69 92 TYR A C 1
ATOM 732 O O . TYR A 1 92 ? -4.332 -0.098 -13.954 1.00 89.69 92 TYR A O 1
ATOM 740 N N . GLY A 1 93 ? -5.050 -0.519 -16.042 1.00 83.50 93 GLY A N 1
ATOM 741 C CA . GLY A 1 93 ? -5.514 0.829 -16.357 1.00 83.50 93 GLY A CA 1
ATOM 742 C C . GLY A 1 93 ? -6.893 1.132 -15.763 1.00 83.50 93 GLY A C 1
ATOM 743 O O . GLY A 1 93 ? -7.242 0.686 -14.669 1.00 83.50 93 GLY A O 1
ATOM 744 N N . GLU A 1 94 ? -7.714 1.885 -16.500 1.00 79.56 94 GLU A N 1
ATOM 745 C CA . GLU A 1 94 ? -9.043 2.316 -16.032 1.00 79.56 94 GLU A CA 1
ATOM 746 C C . GLU A 1 94 ? -9.956 1.147 -15.625 1.00 79.56 94 GLU A C 1
ATOM 748 O O . GLU A 1 94 ? -10.732 1.276 -14.680 1.00 79.56 94 GLU A O 1
ATOM 753 N N . GLN A 1 95 ? -9.812 -0.016 -16.273 1.00 81.75 95 GLN A N 1
ATOM 754 C CA . GLN A 1 95 ? -10.590 -1.222 -15.971 1.00 81.75 95 GLN A CA 1
ATOM 755 C C . GLN A 1 95 ? -10.388 -1.705 -14.527 1.00 81.75 95 GLN A C 1
ATOM 757 O O . GLN A 1 95 ? -11.357 -2.025 -13.840 1.00 81.75 95 GLN A O 1
ATOM 762 N N . TYR A 1 96 ? -9.143 -1.741 -14.047 1.00 81.62 96 TYR A N 1
ATOM 763 C CA . TYR A 1 96 ? -8.832 -2.151 -12.678 1.00 81.62 96 TYR A CA 1
ATOM 764 C C . TYR A 1 96 ? -9.275 -1.105 -11.653 1.00 81.62 96 TYR A C 1
ATOM 766 O O . TYR A 1 96 ? -9.813 -1.468 -10.608 1.00 81.62 96 TYR A O 1
ATOM 774 N N . SER A 1 97 ? -9.113 0.184 -11.970 1.00 74.25 97 SER A N 1
ATOM 775 C CA . SER A 1 97 ? -9.567 1.280 -11.102 1.00 74.25 97 SER A CA 1
ATOM 776 C C . SER A 1 97 ? -11.086 1.254 -10.889 1.00 74.25 97 SER A C 1
ATOM 778 O O . SER A 1 97 ? -11.552 1.342 -9.754 1.00 74.25 97 SER A O 1
ATOM 780 N N . ALA A 1 98 ? -11.860 1.025 -11.955 1.00 77.06 98 ALA A N 1
ATOM 781 C CA . ALA A 1 98 ? -13.318 0.914 -11.878 1.00 77.06 98 ALA A CA 1
ATOM 782 C C . ALA A 1 98 ? -13.792 -0.252 -10.987 1.00 77.06 98 ALA A C 1
ATOM 784 O O . ALA A 1 98 ? -14.846 -0.168 -10.364 1.00 77.06 98 ALA A O 1
ATOM 785 N N . GLY A 1 99 ? -13.012 -1.337 -10.899 1.00 73.88 99 GLY A N 1
ATOM 786 C CA . GLY A 1 99 ? -13.294 -2.457 -9.995 1.00 73.88 99 GLY A CA 1
ATOM 787 C C . GLY A 1 99 ? -12.891 -2.209 -8.535 1.00 73.88 99 GLY A C 1
ATOM 788 O O . GLY A 1 99 ? -13.426 -2.859 -7.639 1.00 73.88 99 GLY A O 1
ATOM 789 N N . LEU A 1 100 ? -11.951 -1.291 -8.287 1.00 73.06 100 LEU A N 1
ATOM 790 C CA . LEU A 1 100 ? -11.497 -0.901 -6.945 1.00 73.06 100 LEU A CA 1
ATOM 791 C C . LEU A 1 100 ? -12.425 0.124 -6.290 1.00 73.06 100 LEU A C 1
ATOM 793 O O . LEU A 1 100 ? -12.671 0.049 -5.087 1.00 73.06 100 LEU A O 1
ATOM 797 N N . HIS A 1 101 ? -12.924 1.062 -7.091 1.00 68.06 101 HIS A N 1
ATOM 798 C CA . HIS A 1 101 ? -13.828 2.128 -6.680 1.00 68.06 101 HIS A CA 1
ATOM 799 C C . HIS A 1 101 ? -15.096 2.039 -7.534 1.00 68.06 101 HIS A C 1
ATOM 801 O O . HIS A 1 101 ? -15.213 2.761 -8.527 1.00 68.06 101 HIS A O 1
ATOM 807 N N . PRO A 1 102 ? -16.024 1.118 -7.216 1.00 59.34 102 PRO A N 1
ATOM 808 C CA . PRO A 1 102 ? -1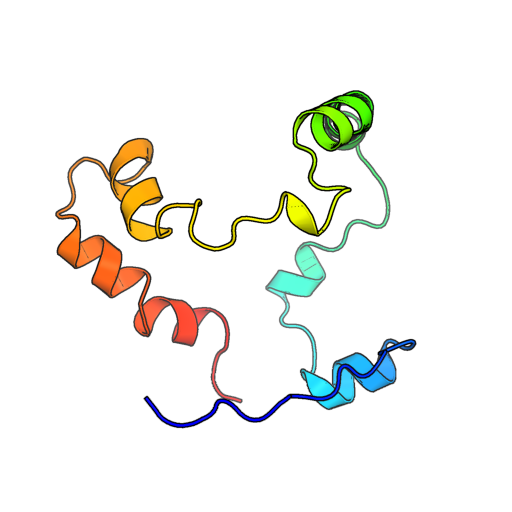7.300 1.081 -7.912 1.00 59.34 102 PRO A CA 1
ATOM 809 C C . PRO A 1 102 ? -17.988 2.438 -7.737 1.00 59.34 102 PRO A C 1
ATOM 811 O O . PRO A 1 102 ? -18.039 2.962 -6.625 1.00 59.34 102 PRO A O 1
ATOM 814 N N . ALA A 1 103 ? -18.468 3.022 -8.837 1.00 59.56 103 ALA A N 1
ATOM 815 C CA . ALA A 1 103 ? -19.246 4.251 -8.774 1.00 59.56 103 ALA A CA 1
ATOM 816 C C . ALA A 1 103 ? -20.496 3.992 -7.921 1.00 59.56 103 ALA A C 1
ATOM 818 O O . ALA A 1 103 ? -21.278 3.094 -8.244 1.00 59.56 103 ALA A O 1
ATOM 819 N N . THR A 1 104 ? -20.616 4.731 -6.819 1.00 55.09 104 THR A N 1
ATOM 820 C CA . THR A 1 104 ? -21.809 4.774 -5.968 1.00 55.09 104 THR A CA 1
ATOM 821 C C . THR A 1 104 ? -22.995 5.344 -6.734 1.00 55.09 104 THR A C 1
ATOM 823 O O . THR A 1 104 ? -22.793 6.336 -7.473 1.00 55.09 104 THR A O 1
#

Solvent-accessible surface area (backbone atoms only — not comparable to full-atom values): 6772 Å² total; per-residue (Å²): 134,78,87,75,79,83,75,79,87,76,90,78,90,49,69,67,61,47,36,73,74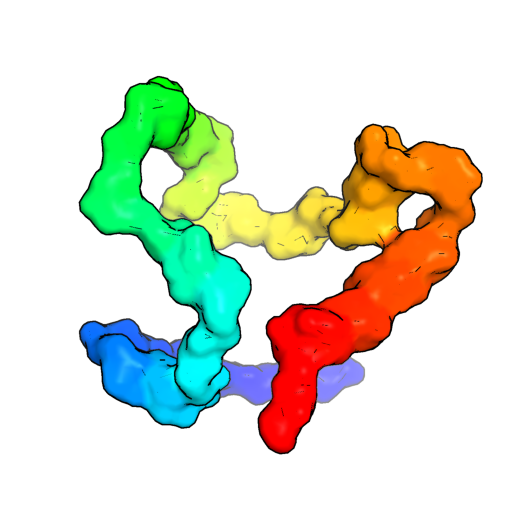,72,43,82,78,52,69,76,59,58,72,66,65,70,98,67,79,52,73,66,54,46,62,52,56,71,54,39,64,58,51,43,60,75,64,37,73,84,39,78,86,68,66,56,83,82,74,60,74,56,70,31,60,52,35,30,73,74,76,40,64,91,48,59,58,70,62,39,40,52,45,66,35,70,63,41,51,49,72,75,55,64,85,127

Organism: NCBI:txid1137993

Mean predicted aligned error: 11.82 Å

Foldseek 3Di:
DDDDPPDDDDDDDDPVSVCVVPNDDDPVVVVPDDPDADPVSCVVVVCVVVVCVVQVVVPPVSDDPPPDDDPLVVCCVPPVVVDDSVVSCVCSPPVVVCVVDPDD

Secondary structure (DSSP, 8-state):
-PPPP-PPP----SHHHHHHHH-SPPHHHHTT--SS--HHHHHHHHHHHHHHHHTTTT-GGG--GGGSPPHHHHHHHHT-TTS-HHHHHHIIIIIHHHHHS---

Sequence (104 aa):
MGPRATARVQDITTEAELTELLGEPIRGAVAKERTTLDELDRQVLSHCAEAFLRSELWDPASRAPDAVPLRAVIAHRLERRDQRLEDIERYYGEQYSAGLHPAT

Radius of gyration: 18.6 Å; Cα contacts (8 Å, |Δi|>4): 37; chains: 1; bounding box: 40×41×40 Å

pLDDT: mean 81.93, std 12.56, range [40.12, 96.62]